Protein AF-A0A533UKE3-F1 (afdb_monomer_lite)

Sequence (111 aa):
NKQTNTIQQHIDYKVSVMQDGNQVFGIPSSHTGDGAVS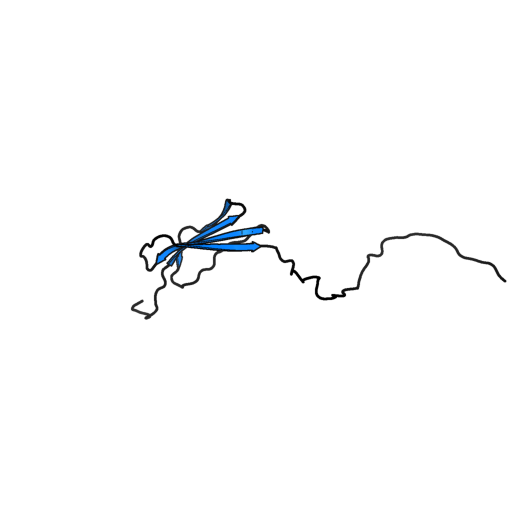IPIQFQNNGTYQVAVEVDGILFQPIPPEKASFTVNVGTGIPEFPLSAGIVLVVALITIITISARSRLKLPPNS

pLDDT: mean 74.42, std 22.56, range [32.81, 97.56]

Structure (mmCIF, N/CA/C/O backbone):
data_AF-A0A533UKE3-F1
#
_entry.id   AF-A0A533UKE3-F1
#
loop_
_atom_site.group_PDB
_atom_site.id
_atom_site.type_symbol
_atom_site.label_atom_id
_atom_site.label_alt_id
_atom_site.label_comp_id
_atom_site.label_asym_id
_atom_site.label_entity_id
_atom_site.label_seq_id
_atom_site.pdbx_PDB_ins_code
_atom_site.Cartn_x
_atom_site.Cartn_y
_atom_site.Cartn_z
_atom_site.occupancy
_atom_site.B_iso_or_equiv
_atom_site.auth_seq_id
_atom_site.auth_comp_id
_atom_site.auth_asym_id
_atom_site.auth_atom_id
_atom_site.pdbx_PDB_model_num
ATOM 1 N N . ASN A 1 1 ? 20.589 -12.936 -15.014 1.00 50.59 1 ASN A N 1
ATOM 2 C CA . ASN A 1 1 ? 21.735 -13.517 -14.282 1.00 50.59 1 ASN A CA 1
ATOM 3 C C . ASN A 1 1 ? 22.489 -14.443 -15.241 1.00 50.59 1 ASN A C 1
ATOM 5 O O . ASN A 1 1 ? 21.894 -15.413 -15.687 1.00 50.59 1 ASN A O 1
ATOM 9 N N . LYS A 1 2 ? 23.745 -14.140 -15.623 1.00 48.50 2 LYS A N 1
ATOM 10 C CA . LYS A 1 2 ? 24.512 -14.979 -16.579 1.00 48.50 2 LYS A CA 1
ATOM 11 C C . LYS A 1 2 ? 24.870 -16.367 -16.023 1.00 48.50 2 LYS A C 1
ATOM 13 O O . LYS A 1 2 ? 25.248 -17.239 -16.792 1.00 48.50 2 LYS A O 1
ATOM 18 N N . GLN A 1 3 ? 24.741 -16.563 -14.711 1.00 63.12 3 GLN A N 1
ATOM 19 C CA . GLN A 1 3 ? 25.096 -17.794 -14.011 1.00 63.12 3 GLN A CA 1
ATOM 20 C C . GLN A 1 3 ? 23.890 -18.724 -13.793 1.00 63.12 3 GLN A C 1
ATOM 22 O O . GLN A 1 3 ? 24.070 -19.933 -13.714 1.00 63.12 3 GLN A O 1
ATOM 27 N N . THR A 1 4 ? 22.664 -18.186 -13.733 1.00 67.75 4 THR A N 1
ATOM 28 C CA . THR A 1 4 ? 21.435 -18.981 -13.508 1.00 67.75 4 THR A CA 1
ATOM 29 C C . THR A 1 4 ? 20.431 -18.922 -14.661 1.00 67.75 4 THR A C 1
ATOM 31 O O . THR A 1 4 ? 19.391 -19.569 -14.598 1.00 67.75 4 THR A O 1
ATOM 34 N N . ASN A 1 5 ? 20.702 -18.119 -15.698 1.00 61.81 5 ASN A N 1
ATOM 35 C CA . ASN A 1 5 ? 19.784 -17.820 -16.805 1.00 61.81 5 ASN A CA 1
ATOM 36 C C . ASN A 1 5 ? 18.392 -17.306 -16.368 1.00 61.81 5 ASN A C 1
ATOM 38 O O . ASN A 1 5 ? 17.458 -17.261 -17.162 1.00 61.81 5 ASN A O 1
ATOM 42 N N . THR A 1 6 ? 18.254 -16.886 -15.107 1.00 64.50 6 THR A N 1
ATOM 43 C CA . THR A 1 6 ? 17.021 -16.322 -14.551 1.00 64.50 6 THR A CA 1
ATOM 44 C C . THR A 1 6 ? 16.960 -14.826 -14.855 1.00 64.50 6 THR A C 1
ATOM 46 O O . THR A 1 6 ? 17.972 -14.111 -14.734 1.00 64.50 6 THR A O 1
ATOM 49 N N . ILE A 1 7 ? 15.778 -14.349 -15.250 1.00 69.31 7 ILE A N 1
ATOM 50 C CA . ILE A 1 7 ? 15.469 -12.918 -15.329 1.00 69.31 7 ILE A CA 1
ATOM 51 C C . ILE A 1 7 ? 15.573 -12.373 -13.902 1.00 69.31 7 ILE A C 1
ATOM 53 O O . ILE A 1 7 ? 14.909 -12.882 -13.006 1.00 69.31 7 ILE A O 1
ATOM 57 N N . GLN A 1 8 ? 16.447 -11.391 -13.673 1.00 65.62 8 GLN A N 1
ATOM 58 C CA . GLN A 1 8 ? 16.477 -10.706 -12.380 1.00 65.62 8 GLN A CA 1
ATOM 59 C C . GLN A 1 8 ? 15.376 -9.659 -12.401 1.00 65.62 8 GLN A C 1
ATOM 61 O O . GLN A 1 8 ? 15.382 -8.822 -13.293 1.00 65.62 8 GLN A O 1
ATOM 66 N N . GLN A 1 9 ? 14.442 -9.712 -11.462 1.00 75.69 9 GLN A N 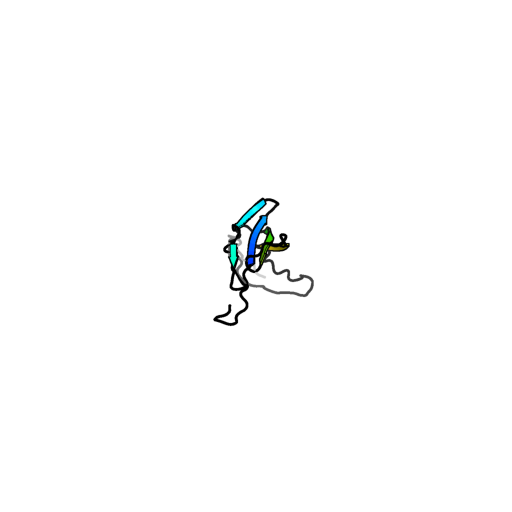1
ATOM 67 C CA . GLN A 1 9 ? 13.353 -8.745 -11.369 1.00 75.69 9 GLN A CA 1
ATOM 68 C C . GLN A 1 9 ? 13.702 -7.779 -10.241 1.00 75.69 9 GLN A C 1
ATOM 70 O O . GLN A 1 9 ? 13.205 -7.941 -9.137 1.00 75.69 9 GLN A O 1
ATOM 75 N N . HIS A 1 10 ? 14.624 -6.842 -10.487 1.00 88.44 10 HIS A N 1
ATOM 76 C CA . HIS A 1 10 ? 14.930 -5.806 -9.499 1.00 88.44 10 HIS A CA 1
ATOM 77 C C . HIS A 1 10 ? 13.923 -4.672 -9.628 1.00 88.44 10 HIS A C 1
ATOM 79 O O . HIS A 1 10 ? 13.914 -4.000 -10.659 1.00 88.44 10 HIS A O 1
ATOM 85 N N . ILE A 1 11 ? 13.110 -4.467 -8.601 1.00 92.00 11 ILE A N 1
ATOM 86 C CA . ILE A 1 11 ? 12.105 -3.406 -8.552 1.00 92.00 11 ILE A CA 1
ATOM 87 C C . ILE A 1 11 ? 12.352 -2.566 -7.308 1.00 92.00 11 ILE A C 1
ATOM 89 O O . ILE A 1 11 ? 12.402 -3.125 -6.213 1.00 92.00 11 ILE A O 1
ATOM 93 N N . ASP A 1 12 ? 12.470 -1.253 -7.487 1.00 93.56 12 ASP A N 1
ATOM 94 C CA . ASP A 1 12 ? 12.500 -0.263 -6.413 1.00 93.56 12 ASP A CA 1
ATOM 95 C C . ASP A 1 12 ? 11.077 0.252 -6.172 1.00 93.56 12 ASP A C 1
ATOM 97 O O . ASP A 1 12 ? 10.379 0.648 -7.111 1.00 93.56 12 ASP A O 1
ATOM 101 N N . TYR A 1 13 ? 10.611 0.174 -4.925 1.00 94.50 13 TYR A N 1
ATOM 102 C CA . TYR A 1 13 ? 9.221 0.448 -4.578 1.00 94.50 13 TYR A CA 1
ATOM 103 C C . TYR A 1 13 ? 9.047 1.087 -3.197 1.00 94.50 13 TYR A C 1
ATOM 105 O O . TYR A 1 13 ? 9.886 0.974 -2.298 1.00 94.50 13 TYR A O 1
ATOM 113 N N . LYS A 1 14 ? 7.890 1.725 -3.016 1.00 95.12 14 LYS A N 1
ATOM 114 C CA . LYS A 1 14 ? 7.379 2.240 -1.741 1.00 95.12 14 LYS A CA 1
ATOM 115 C C . LYS A 1 14 ? 5.948 1.772 -1.542 1.00 95.12 14 LYS A C 1
ATOM 117 O O . LYS A 1 14 ? 5.189 1.624 -2.499 1.00 95.12 14 LYS A O 1
ATOM 122 N N . VAL A 1 15 ? 5.562 1.601 -0.283 1.00 96.06 15 VAL A N 1
ATOM 123 C CA . VAL A 1 15 ? 4.174 1.339 0.106 1.00 96.06 15 VAL A CA 1
ATOM 124 C C . VAL A 1 15 ? 3.766 2.343 1.169 1.00 96.06 15 VAL A C 1
ATOM 126 O O . VAL A 1 15 ? 4.500 2.557 2.135 1.00 96.06 15 VAL A O 1
ATOM 129 N N . SER A 1 16 ? 2.588 2.934 1.009 1.00 96.56 16 SER A N 1
ATOM 130 C CA . SER A 1 16 ? 1.949 3.769 2.023 1.00 96.56 16 SER A CA 1
ATOM 131 C C . SER A 1 16 ? 0.505 3.343 2.233 1.00 96.56 16 SER A C 1
ATOM 133 O O . SER A 1 16 ? -0.157 2.837 1.329 1.00 96.56 16 SER A O 1
ATOM 135 N N . VAL A 1 17 ? 0.017 3.520 3.456 1.00 96.88 17 VAL A N 1
ATOM 136 C CA . VAL A 1 17 ? -1.371 3.246 3.817 1.00 96.88 17 VAL A CA 1
ATOM 137 C C . VAL A 1 17 ? -1.944 4.475 4.487 1.00 96.88 17 VAL A C 1
ATOM 139 O O . VAL A 1 17 ? -1.375 4.999 5.446 1.00 96.88 17 VAL A O 1
ATOM 142 N N . MET A 1 18 ? -3.077 4.922 3.964 1.00 96.50 18 MET A N 1
ATOM 143 C CA . MET A 1 18 ? -3.807 6.089 4.425 1.00 96.50 18 MET A CA 1
ATOM 144 C C . MET A 1 18 ? -5.136 5.662 5.047 1.00 96.50 18 MET A C 1
ATOM 146 O O . MET A 1 18 ? -5.805 4.768 4.527 1.00 96.50 18 MET A O 1
ATOM 150 N N . GLN A 1 19 ? -5.546 6.350 6.105 1.00 95.50 19 GLN A N 1
ATOM 151 C CA . GLN A 1 19 ? -6.887 6.289 6.680 1.00 95.50 19 GLN A CA 1
ATOM 152 C C . GLN A 1 19 ? -7.355 7.720 6.946 1.00 95.50 19 GLN A C 1
ATOM 154 O O . GLN A 1 19 ? -6.607 8.507 7.525 1.00 95.50 19 GLN A O 1
ATOM 159 N N . ASP A 1 20 ? -8.554 8.077 6.484 1.00 92.94 20 ASP A N 1
ATOM 160 C CA . ASP A 1 20 ? -9.148 9.410 6.685 1.00 92.94 20 ASP A CA 1
ATOM 161 C C . ASP A 1 20 ? -8.212 10.574 6.299 1.00 92.94 20 ASP A C 1
ATOM 163 O O . ASP A 1 20 ? -8.130 11.599 6.971 1.00 92.94 20 ASP A O 1
ATOM 167 N N . GLY A 1 21 ? -7.450 10.389 5.215 1.00 93.19 21 GLY A N 1
ATOM 168 C CA . GLY A 1 21 ? -6.494 11.381 4.713 1.00 93.19 21 GLY A CA 1
ATOM 169 C C . GLY A 1 21 ? -5.155 11.441 5.457 1.00 93.19 21 GLY A C 1
ATOM 170 O O . GLY A 1 21 ? -4.281 12.195 5.038 1.00 93.19 21 GLY A O 1
ATOM 171 N N . ASN A 1 22 ? -4.944 10.619 6.488 1.00 95.06 22 ASN A N 1
ATOM 172 C CA . ASN A 1 22 ? -3.694 10.547 7.246 1.00 95.06 22 ASN A CA 1
ATOM 173 C C . ASN A 1 22 ? -2.907 9.279 6.914 1.00 95.06 22 ASN A C 1
ATOM 175 O O . ASN A 1 22 ? -3.484 8.196 6.821 1.00 95.06 22 ASN A O 1
ATOM 179 N N . GLN A 1 23 ? -1.584 9.391 6.785 1.00 95.31 23 GLN A N 1
ATOM 180 C CA . GLN A 1 23 ? -0.724 8.220 6.618 1.00 95.31 23 GLN A CA 1
ATOM 181 C C . GLN A 1 23 ? -0.606 7.472 7.950 1.00 95.31 23 GLN A C 1
ATOM 183 O O . GLN A 1 23 ? -0.033 7.983 8.908 1.00 95.31 23 GLN A O 1
ATOM 188 N N . VAL A 1 24 ? -1.137 6.251 7.996 1.00 95.50 24 VAL A N 1
ATOM 189 C CA . VAL A 1 24 ? -1.117 5.379 9.183 1.00 95.50 24 VAL A CA 1
ATOM 190 C C . VAL A 1 24 ? 0.006 4.346 9.136 1.00 95.50 24 VAL A C 1
ATOM 192 O O . VAL A 1 24 ? 0.388 3.801 10.167 1.00 95.50 24 VAL A O 1
ATOM 195 N N . PHE A 1 25 ? 0.551 4.076 7.948 1.00 95.56 25 PHE A N 1
ATOM 196 C CA . PHE A 1 25 ? 1.700 3.197 7.759 1.00 95.56 25 PHE A CA 1
ATOM 197 C C . PHE A 1 25 ? 2.466 3.576 6.489 1.00 95.56 25 PHE A C 1
ATOM 199 O O . PHE A 1 25 ? 1.899 4.090 5.523 1.00 95.56 25 PHE A O 1
ATOM 206 N N . GLY A 1 26 ? 3.763 3.295 6.470 1.00 94.31 26 GLY A N 1
ATOM 207 C CA . GLY A 1 26 ? 4.560 3.304 5.255 1.00 94.31 26 GLY A CA 1
ATOM 208 C C . GLY A 1 26 ? 5.891 2.605 5.466 1.00 94.31 26 GLY A C 1
ATOM 209 O O . GLY A 1 26 ? 6.373 2.503 6.595 1.00 94.31 26 GLY A O 1
ATOM 210 N N . ILE A 1 27 ? 6.475 2.134 4.373 1.00 91.69 27 ILE A N 1
ATOM 211 C CA . ILE A 1 27 ? 7.8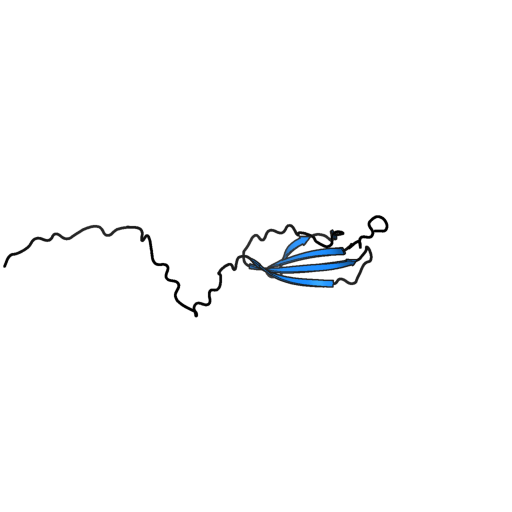46 1.622 4.358 1.00 91.69 27 ILE A CA 1
ATOM 212 C C . ILE A 1 27 ? 8.774 2.650 3.701 1.00 91.69 27 ILE A C 1
ATOM 214 O O . ILE A 1 27 ? 8.324 3.409 2.835 1.00 91.69 27 ILE A O 1
ATOM 218 N N . PRO A 1 28 ? 10.064 2.691 4.077 1.00 88.88 28 PRO A N 1
ATOM 219 C CA . PRO A 1 28 ? 11.059 3.406 3.282 1.00 88.88 28 PRO A CA 1
ATOM 220 C C . PRO A 1 28 ? 11.153 2.803 1.872 1.00 88.88 28 PRO A C 1
ATOM 222 O O . PRO A 1 28 ? 10.707 1.675 1.648 1.00 88.88 28 PRO A O 1
ATOM 225 N N . SER A 1 29 ? 11.778 3.529 0.937 1.00 88.00 29 SER A N 1
ATOM 226 C CA . SER A 1 29 ? 12.160 2.962 -0.363 1.00 88.00 29 SER A CA 1
ATOM 227 C C . SER A 1 29 ? 12.892 1.641 -0.166 1.00 88.00 29 SER A C 1
ATOM 229 O O . SER A 1 29 ? 13.883 1.572 0.565 1.00 88.00 29 SER A O 1
ATOM 231 N N . SER A 1 30 ? 12.385 0.597 -0.806 1.00 91.19 30 SER A N 1
ATOM 232 C CA . SER A 1 30 ? 12.893 -0.763 -0.694 1.00 91.19 30 SER A CA 1
ATOM 233 C C . SER A 1 30 ? 13.030 -1.386 -2.075 1.00 91.19 30 SER A C 1
ATOM 235 O O . SER A 1 30 ? 12.487 -0.866 -3.047 1.00 91.19 30 SER A O 1
ATOM 237 N N . HIS A 1 31 ? 13.749 -2.502 -2.159 1.00 91.00 31 HIS A N 1
ATOM 238 C CA . HIS A 1 31 ? 13.915 -3.240 -3.402 1.00 91.00 31 HIS A CA 1
ATOM 239 C C . HIS A 1 31 ? 13.605 -4.724 -3.217 1.00 91.00 31 HIS A C 1
ATOM 241 O O . HIS A 1 31 ? 13.801 -5.292 -2.143 1.00 91.00 31 HIS A O 1
ATOM 247 N N . THR A 1 32 ? 13.104 -5.358 -4.273 1.00 88.75 32 THR A N 1
ATOM 248 C CA . THR A 1 32 ? 12.935 -6.816 -4.349 1.00 88.75 32 THR A CA 1
ATOM 249 C C . THR A 1 32 ? 13.603 -7.347 -5.607 1.00 88.75 32 THR A C 1
ATOM 251 O O . THR A 1 32 ? 13.600 -6.664 -6.627 1.00 88.75 32 THR A O 1
ATOM 254 N N . GLY A 1 33 ? 14.192 -8.542 -5.514 1.00 85.31 33 GLY A N 1
ATOM 255 C CA . GLY A 1 33 ? 14.737 -9.309 -6.641 1.00 85.31 33 GLY A CA 1
ATOM 256 C C . GLY A 1 33 ? 13.894 -10.535 -7.020 1.00 85.31 33 GLY A C 1
ATOM 257 O O . GLY A 1 33 ? 14.085 -11.099 -8.099 1.00 85.31 33 GLY A O 1
ATOM 258 N N . ASP A 1 34 ? 12.966 -10.927 -6.138 1.00 80.25 34 ASP A N 1
ATOM 259 C CA . ASP A 1 34 ? 12.226 -12.197 -6.191 1.00 80.25 34 ASP A CA 1
ATOM 260 C C . ASP A 1 34 ? 10.841 -12.053 -6.846 1.00 80.25 34 ASP A C 1
ATOM 262 O O . ASP A 1 34 ? 10.132 -13.036 -7.054 1.00 80.25 34 ASP A O 1
ATOM 266 N N . GLY A 1 35 ? 10.437 -10.822 -7.184 1.00 77.25 35 GLY A N 1
ATOM 267 C CA . GLY A 1 35 ? 9.165 -10.515 -7.850 1.00 77.25 35 GLY A CA 1
ATOM 268 C C . GLY A 1 35 ? 7.927 -10.528 -6.942 1.00 77.25 35 GLY A C 1
ATOM 269 O O . GLY A 1 35 ? 6.842 -10.185 -7.406 1.00 77.25 35 GLY A O 1
ATOM 270 N N . ALA A 1 36 ? 8.069 -10.877 -5.660 1.00 84.56 36 ALA A N 1
ATOM 271 C CA . ALA A 1 36 ? 7.012 -10.801 -4.652 1.00 84.56 36 ALA A CA 1
ATOM 272 C C . ALA A 1 36 ? 7.573 -10.330 -3.301 1.00 84.56 36 ALA A C 1
ATOM 274 O O . ALA A 1 36 ? 8.738 -10.564 -2.983 1.00 84.56 36 ALA A O 1
ATOM 275 N N . VAL A 1 37 ? 6.744 -9.645 -2.510 1.00 89.19 37 VAL A N 1
ATOM 276 C CA . VAL A 1 37 ? 7.101 -9.123 -1.180 1.00 89.19 37 VAL A CA 1
ATOM 277 C C . VAL A 1 37 ? 5.872 -9.192 -0.273 1.00 89.19 37 VAL A C 1
ATOM 279 O O . VAL A 1 37 ? 4.751 -8.957 -0.726 1.00 89.19 37 VAL A O 1
ATOM 282 N N . SER A 1 38 ? 6.086 -9.455 1.016 1.00 91.25 38 SER A N 1
ATOM 283 C CA . SER A 1 38 ? 5.052 -9.334 2.050 1.00 91.25 38 SER A CA 1
ATOM 284 C C . SER A 1 38 ? 5.278 -8.070 2.873 1.00 91.25 38 SER A C 1
ATOM 286 O O . SER A 1 38 ? 6.363 -7.869 3.416 1.00 91.25 38 SER A O 1
ATOM 288 N N . ILE A 1 39 ? 4.251 -7.228 2.992 1.00 91.38 39 ILE A N 1
ATOM 289 C CA . ILE A 1 39 ? 4.310 -5.977 3.758 1.00 91.38 39 ILE A CA 1
ATOM 290 C C . ILE A 1 39 ? 3.811 -6.232 5.190 1.00 91.38 39 ILE A C 1
ATOM 292 O O . ILE A 1 39 ? 2.662 -6.649 5.353 1.00 91.38 39 ILE A O 1
ATOM 296 N N . PRO A 1 40 ? 4.621 -5.983 6.238 1.00 88.69 40 PRO A N 1
ATOM 297 C CA . PRO A 1 40 ? 4.279 -6.332 7.616 1.00 88.69 40 PRO A CA 1
ATOM 298 C C . PRO A 1 40 ? 3.393 -5.263 8.277 1.00 88.69 40 PRO A C 1
ATOM 300 O O . PRO A 1 40 ? 3.799 -4.605 9.233 1.00 88.69 40 PRO A O 1
ATOM 303 N N . ILE A 1 41 ? 2.180 -5.065 7.760 1.00 87.44 41 ILE A N 1
ATOM 304 C CA . ILE A 1 41 ? 1.192 -4.154 8.348 1.00 87.44 41 ILE A CA 1
ATOM 305 C C . ILE A 1 41 ? 0.161 -4.915 9.187 1.00 87.44 41 ILE A C 1
ATOM 307 O O . ILE A 1 41 ? -0.358 -5.951 8.774 1.00 87.44 41 ILE A O 1
ATOM 311 N N . GLN A 1 42 ? -0.181 -4.358 10.350 1.00 89.69 42 GLN A N 1
ATOM 312 C CA . GLN A 1 42 ? -1.303 -4.805 11.171 1.00 89.69 42 GLN A CA 1
ATOM 313 C C . GLN A 1 42 ? -2.295 -3.655 11.367 1.00 89.69 42 GLN A C 1
ATOM 315 O O . GLN A 1 42 ? -1.989 -2.664 12.035 1.00 89.69 42 GLN A O 1
ATOM 320 N N . PHE A 1 43 ? -3.494 -3.801 10.805 1.00 89.00 43 PHE A N 1
ATOM 321 C CA . PHE A 1 43 ? -4.577 -2.833 10.973 1.00 89.00 43 PHE A CA 1
ATOM 322 C C . PHE A 1 43 ? -5.099 -2.868 12.413 1.00 89.00 43 PHE A C 1
ATOM 324 O O . PHE A 1 43 ? -5.508 -3.918 12.903 1.00 89.00 43 PHE A O 1
ATOM 331 N N . GLN A 1 44 ? -5.056 -1.721 13.093 1.00 85.06 44 GLN A N 1
ATOM 332 C CA . GLN A 1 44 ? -5.454 -1.610 14.503 1.00 85.06 44 GLN A CA 1
ATOM 333 C C . GLN A 1 44 ? -6.962 -1.402 14.678 1.00 85.06 44 GLN A C 1
ATOM 335 O O . GLN A 1 44 ? -7.510 -1.753 15.718 1.00 85.06 44 GLN A O 1
ATOM 340 N N . ASN A 1 45 ? -7.628 -0.833 13.670 1.00 88.69 45 ASN A N 1
ATOM 341 C CA . ASN A 1 45 ? -9.034 -0.454 13.732 1.00 88.69 45 ASN A CA 1
ATOM 342 C C . ASN A 1 45 ? -9.790 -0.977 12.508 1.00 88.69 45 ASN A C 1
ATOM 344 O O . ASN A 1 45 ? -9.212 -1.206 11.445 1.00 88.69 45 ASN A O 1
ATOM 348 N N . ASN A 1 46 ? -11.105 -1.120 12.658 1.00 91.06 46 ASN A N 1
ATOM 349 C CA . ASN A 1 46 ? -11.991 -1.330 11.521 1.00 91.06 46 ASN A CA 1
ATOM 350 C C . ASN A 1 46 ? -12.099 -0.035 10.709 1.00 91.06 46 ASN A C 1
ATOM 352 O O . ASN A 1 46 ? -12.043 1.062 11.268 1.00 91.06 46 ASN A O 1
ATOM 356 N N . GLY A 1 47 ? -12.301 -0.163 9.402 1.00 91.19 47 GLY A N 1
ATOM 357 C CA . GLY A 1 47 ? -12.471 0.982 8.519 1.00 91.19 47 GLY A CA 1
ATOM 358 C C . GLY A 1 47 ? -11.974 0.737 7.104 1.00 91.19 47 GLY A C 1
ATOM 359 O O . GLY A 1 47 ? -11.562 -0.368 6.743 1.00 91.19 47 GLY A O 1
ATOM 360 N N . THR A 1 48 ? -12.030 1.797 6.307 1.00 94.88 48 THR A N 1
ATOM 361 C CA . THR A 1 48 ? -11.558 1.812 4.924 1.00 94.88 48 THR A CA 1
ATOM 362 C C . THR A 1 48 ? -10.181 2.457 4.860 1.00 94.88 48 THR A C 1
ATOM 364 O O . THR A 1 48 ? -9.971 3.569 5.340 1.00 94.88 48 THR A O 1
ATOM 367 N N . TYR A 1 49 ? -9.249 1.755 4.231 1.00 96.06 49 TYR A N 1
ATOM 368 C CA . TYR A 1 49 ? -7.864 2.160 4.061 1.00 96.06 49 TYR A CA 1
ATOM 369 C C . TYR A 1 49 ? -7.539 2.300 2.578 1.00 96.06 49 TYR A C 1
ATOM 371 O O . TYR A 1 49 ? -7.944 1.466 1.769 1.00 96.06 49 TYR A O 1
ATOM 379 N N . GLN A 1 50 ? -6.752 3.314 2.228 1.00 97.56 50 GLN A N 1
ATOM 380 C CA . GLN A 1 50 ? -6.167 3.444 0.897 1.00 97.56 50 GLN A CA 1
ATOM 381 C C . GLN A 1 50 ? -4.711 2.993 0.954 1.00 97.56 50 GLN A C 1
ATOM 383 O O . GLN A 1 50 ? -3.877 3.658 1.565 1.00 97.56 50 GLN A O 1
ATOM 388 N N . VAL A 1 51 ? -4.406 1.869 0.315 1.00 96.75 51 VAL A N 1
ATOM 389 C CA . VAL A 1 51 ? -3.043 1.357 0.158 1.00 96.75 51 VAL A CA 1
ATOM 390 C C . VAL A 1 51 ? -2.508 1.845 -1.178 1.00 96.75 51 VAL A C 1
ATOM 392 O O . VAL A 1 51 ? -3.126 1.598 -2.208 1.00 96.75 51 VAL A O 1
ATOM 395 N N . ALA A 1 52 ? -1.364 2.516 -1.187 1.00 96.81 52 ALA A N 1
ATOM 396 C CA . ALA A 1 52 ? -0.678 2.910 -2.405 1.00 96.81 52 ALA A CA 1
ATOM 397 C C . ALA A 1 52 ? 0.663 2.191 -2.532 1.00 96.81 52 ALA A C 1
ATOM 399 O O . ALA A 1 52 ? 1.427 2.120 -1.571 1.00 96.81 52 ALA A O 1
ATOM 400 N N . VAL A 1 53 ? 0.941 1.701 -3.736 1.00 95.88 53 VAL A N 1
ATOM 401 C CA . VAL A 1 53 ? 2.235 1.146 -4.135 1.00 95.88 53 VAL A CA 1
ATOM 402 C C . VAL A 1 53 ? 2.799 2.051 -5.220 1.00 95.88 53 VAL A C 1
ATOM 404 O O . VAL A 1 53 ? 2.113 2.336 -6.201 1.00 95.88 53 VAL A O 1
ATOM 407 N N . GLU A 1 54 ? 4.021 2.523 -5.022 1.00 96.25 54 GLU A N 1
ATOM 408 C CA . GLU A 1 54 ? 4.759 3.350 -5.976 1.00 96.25 54 GLU A CA 1
ATOM 409 C C . GLU A 1 54 ? 6.010 2.596 -6.419 1.00 96.25 54 GLU A C 1
ATOM 411 O O . GLU A 1 54 ? 6.699 2.029 -5.574 1.00 96.25 54 GLU A O 1
ATOM 416 N N . VAL A 1 55 ? 6.288 2.588 -7.721 1.00 94.56 55 VAL A N 1
ATOM 417 C CA . VAL A 1 55 ? 7.501 2.019 -8.319 1.00 94.56 55 VAL A CA 1
ATOM 418 C C . VAL A 1 55 ? 8.295 3.148 -8.963 1.00 94.56 55 VAL A C 1
ATOM 420 O O . VAL A 1 55 ? 7.746 3.900 -9.766 1.00 94.56 55 VAL A O 1
ATOM 423 N N . ASP A 1 56 ? 9.574 3.271 -8.608 1.00 94.56 56 ASP A N 1
ATOM 424 C CA . ASP A 1 56 ? 10.470 4.333 -9.092 1.00 94.56 56 ASP A CA 1
ATOM 425 C C . ASP A 1 56 ? 11.789 3.813 -9.693 1.00 94.56 56 ASP A C 1
ATOM 427 O O . ASP A 1 56 ? 12.607 4.599 -10.179 1.00 94.56 56 ASP A O 1
ATOM 431 N N . GLY A 1 57 ? 11.969 2.491 -9.770 1.00 92.00 57 GLY A N 1
ATOM 432 C CA . GLY A 1 57 ? 13.120 1.879 -10.428 1.00 92.00 57 GLY A CA 1
ATOM 433 C C . GLY A 1 57 ? 12.878 0.444 -10.888 1.00 92.00 57 GLY A C 1
ATOM 434 O O . GLY A 1 57 ? 12.173 -0.337 -10.248 1.00 92.00 57 GLY A O 1
ATOM 435 N N . ILE A 1 58 ? 13.482 0.092 -12.025 1.00 90.56 58 ILE A N 1
ATOM 436 C CA . ILE A 1 58 ? 13.480 -1.258 -12.601 1.00 90.56 58 ILE A CA 1
ATOM 437 C C . ILE A 1 58 ? 14.910 -1.582 -13.036 1.00 90.56 58 ILE A C 1
ATOM 439 O O . ILE A 1 58 ? 15.548 -0.787 -13.719 1.00 90.56 58 ILE A O 1
ATOM 443 N N . LEU A 1 59 ? 15.434 -2.756 -12.670 1.00 89.56 59 LEU A N 1
ATOM 444 C CA . LEU A 1 59 ? 16.789 -3.197 -13.039 1.00 89.56 59 LEU A CA 1
ATOM 445 C C . LEU A 1 59 ? 17.890 -2.180 -12.681 1.00 89.56 59 LEU A C 1
ATOM 447 O O . LEU A 1 59 ? 18.832 -1.990 -13.451 1.00 89.56 59 LEU A O 1
ATOM 451 N N . PHE A 1 60 ? 17.786 -1.545 -11.509 1.00 87.25 60 PHE A N 1
ATOM 452 C CA . PHE A 1 60 ? 18.709 -0.501 -11.035 1.00 87.25 60 PHE A CA 1
ATOM 453 C C . PHE A 1 60 ? 18.742 0.756 -11.923 1.00 87.25 60 PHE A C 1
ATOM 455 O O . PHE A 1 60 ? 19.702 1.529 -11.882 1.00 87.25 60 PHE A O 1
ATOM 462 N N . GLN A 1 61 ? 17.729 0.947 -12.768 1.00 91.00 61 GLN A N 1
ATOM 463 C CA . GLN A 1 61 ? 17.537 2.147 -13.569 1.00 91.00 61 GLN A CA 1
ATOM 464 C C . GLN A 1 61 ? 16.315 2.903 -13.033 1.00 91.00 61 GLN A C 1
ATOM 466 O O . GLN A 1 61 ? 15.234 2.312 -12.961 1.00 91.00 61 GLN A O 1
ATOM 471 N N . PRO A 1 62 ? 16.460 4.189 -12.666 1.00 93.75 62 PRO A N 1
ATOM 472 C CA . PRO A 1 62 ? 15.325 5.013 -12.276 1.00 93.75 62 PRO A CA 1
ATOM 473 C C . PRO A 1 62 ? 14.299 5.131 -13.402 1.00 93.75 62 PRO A C 1
ATOM 475 O O . PRO A 1 62 ? 14.663 5.260 -14.575 1.00 93.75 62 PRO A O 1
ATOM 478 N N . ILE A 1 63 ? 13.023 5.157 -13.033 1.00 95.31 63 ILE A N 1
ATOM 479 C CA . ILE A 1 63 ? 11.904 5.442 -13.934 1.00 95.31 63 ILE A CA 1
ATOM 480 C C . ILE A 1 63 ? 11.073 6.610 -13.380 1.00 95.31 63 ILE A C 1
ATOM 482 O O . ILE A 1 63 ? 11.168 6.924 -12.190 1.00 95.31 63 ILE A O 1
ATOM 486 N N . PRO A 1 64 ? 10.250 7.284 -14.205 1.00 96.38 64 PRO A N 1
ATOM 487 C CA . PRO A 1 64 ? 9.203 8.151 -13.677 1.00 96.38 64 PRO A CA 1
ATOM 488 C C . PRO A 1 64 ? 8.320 7.365 -12.692 1.00 96.38 64 PRO A C 1
ATOM 490 O O . PRO A 1 64 ? 7.930 6.249 -13.031 1.00 96.38 64 PRO A O 1
ATOM 493 N N . PRO A 1 65 ? 7.995 7.910 -11.504 1.00 95.38 65 PRO A N 1
ATOM 494 C CA . PRO A 1 65 ? 7.215 7.175 -10.517 1.00 95.38 65 PRO A CA 1
ATOM 495 C C . PRO A 1 65 ? 5.847 6.750 -11.054 1.00 95.38 65 PRO A C 1
ATOM 497 O O . PRO A 1 65 ? 5.050 7.586 -11.490 1.00 95.38 65 PRO A O 1
ATOM 500 N N . GLU A 1 66 ? 5.557 5.456 -10.965 1.00 96.38 66 GLU A N 1
ATOM 501 C CA . GLU A 1 66 ? 4.253 4.885 -11.287 1.00 96.38 66 GLU A CA 1
ATOM 502 C C . GLU A 1 66 ? 3.545 4.456 -10.006 1.00 96.38 66 GLU A C 1
ATOM 504 O O . GLU A 1 66 ? 4.123 3.770 -9.164 1.00 96.38 66 GLU A O 1
ATOM 509 N N . LYS A 1 67 ? 2.281 4.860 -9.842 1.00 95.62 67 LYS A N 1
ATOM 510 C CA . LYS A 1 67 ? 1.521 4.647 -8.606 1.00 95.62 67 LYS A CA 1
ATOM 511 C C . LYS A 1 67 ? 0.222 3.897 -8.866 1.00 95.62 67 LYS A C 1
ATOM 513 O O . LYS A 1 67 ? -0.630 4.364 -9.617 1.00 95.62 67 LYS A O 1
ATOM 518 N N . ALA A 1 68 ? 0.027 2.799 -8.144 1.00 95.88 68 ALA A N 1
ATOM 519 C CA . ALA A 1 68 ? -1.243 2.091 -8.039 1.00 95.88 68 ALA A CA 1
ATOM 520 C C . ALA A 1 68 ? -1.844 2.297 -6.644 1.00 95.88 68 ALA A C 1
ATOM 522 O O . ALA A 1 68 ? -1.122 2.373 -5.651 1.00 95.88 68 ALA A O 1
ATOM 523 N N . SER A 1 69 ? -3.169 2.424 -6.554 1.00 95.75 69 SER A N 1
ATOM 524 C CA . SER A 1 69 ? -3.880 2.591 -5.280 1.00 95.75 69 SER A CA 1
ATOM 525 C C . SER A 1 69 ? -5.024 1.592 -5.162 1.00 95.75 69 SER A C 1
ATOM 527 O O . SER A 1 69 ? -5.747 1.352 -6.125 1.00 95.75 69 SER A O 1
ATOM 529 N N . PHE A 1 70 ? -5.190 1.040 -3.967 1.00 95.12 70 PHE A N 1
ATOM 530 C CA . PHE A 1 70 ? -6.145 -0.007 -3.638 1.00 95.12 70 PHE A CA 1
ATOM 531 C C . PHE A 1 70 ? -6.951 0.402 -2.409 1.00 95.12 70 PHE A C 1
ATOM 533 O O . PHE A 1 70 ? -6.403 0.963 -1.460 1.00 95.12 70 PHE A O 1
ATOM 540 N N . THR A 1 71 ? -8.240 0.082 -2.411 1.00 95.25 71 THR A N 1
ATOM 541 C CA . THR A 1 71 ? -9.121 0.271 -1.255 1.00 95.25 71 THR A CA 1
ATOM 542 C C . THR A 1 71 ? -9.239 -1.039 -0.485 1.00 95.25 71 THR A C 1
ATOM 544 O O . THR A 1 71 ? -9.578 -2.069 -1.064 1.00 95.25 71 THR A O 1
ATOM 547 N N . VAL A 1 72 ? -8.976 -1.002 0.820 1.00 92.94 72 VAL A N 1
ATOM 548 C CA . VAL A 1 72 ? -9.044 -2.160 1.720 1.00 92.94 72 VAL A CA 1
ATOM 549 C C . VAL A 1 72 ? -10.033 -1.870 2.843 1.00 92.94 72 VAL A C 1
ATOM 551 O O . VAL A 1 72 ? -9.854 -0.916 3.594 1.00 92.94 72 VAL A O 1
ATOM 554 N N . ASN A 1 73 ? -11.062 -2.708 2.979 1.00 92.00 73 ASN A N 1
ATOM 555 C CA . ASN A 1 73 ? -12.038 -2.622 4.067 1.00 92.00 73 ASN A CA 1
ATOM 556 C C . ASN A 1 73 ? -11.702 -3.649 5.151 1.00 92.00 73 ASN A C 1
ATOM 558 O O . ASN A 1 73 ? -11.693 -4.853 4.898 1.00 92.00 73 ASN A O 1
ATOM 562 N N . VAL A 1 74 ? -11.429 -3.173 6.363 1.00 90.50 74 VAL A N 1
ATOM 563 C CA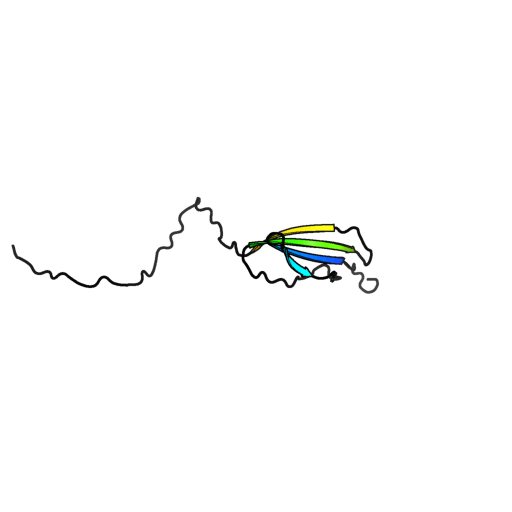 . VAL A 1 74 ? -11.084 -3.993 7.528 1.00 90.50 74 VAL A CA 1
ATOM 564 C C . VAL A 1 74 ? -12.275 -4.021 8.479 1.00 90.50 74 VAL A C 1
ATOM 566 O O . VAL A 1 74 ? -12.813 -2.978 8.846 1.00 90.50 74 VAL A O 1
ATOM 569 N N . GLY A 1 75 ? -12.698 -5.220 8.885 1.00 78.88 75 GLY A N 1
ATOM 570 C CA . GLY A 1 75 ? -13.754 -5.399 9.885 1.00 78.88 75 GLY A CA 1
ATOM 571 C C . GLY A 1 75 ? -15.199 -5.307 9.378 1.00 78.88 75 GLY A C 1
ATOM 572 O O . GLY A 1 75 ? -16.117 -5.436 10.181 1.00 78.88 75 GLY A O 1
ATOM 573 N N . THR A 1 76 ? -15.445 -5.168 8.070 1.00 59.91 76 THR A N 1
ATOM 574 C CA . THR A 1 76 ? -16.800 -5.215 7.473 1.00 59.91 76 THR A CA 1
ATOM 575 C C . THR A 1 76 ? -17.295 -6.649 7.245 1.00 59.91 76 THR A C 1
ATOM 577 O O . THR A 1 76 ? -17.921 -6.954 6.235 1.00 59.91 76 THR A O 1
ATOM 580 N N . GLY A 1 77 ? -17.000 -7.555 8.179 1.00 56.56 77 GLY A N 1
ATOM 581 C CA . GLY A 1 77 ? -17.394 -8.964 8.138 1.00 56.56 77 GLY A CA 1
ATOM 582 C C . GLY A 1 77 ? -18.844 -9.210 8.552 1.00 56.56 77 GLY A C 1
ATOM 583 O O . GLY A 1 77 ? -19.099 -10.143 9.307 1.00 56.56 77 GLY A O 1
ATOM 584 N N . ILE A 1 78 ? -19.793 -8.396 8.082 1.00 52.47 78 ILE A N 1
ATOM 585 C CA . ILE A 1 78 ? -21.167 -8.885 7.966 1.00 52.47 78 ILE A CA 1
ATOM 586 C C . ILE A 1 78 ? -21.212 -9.550 6.590 1.00 52.47 78 ILE A C 1
ATOM 588 O O . ILE A 1 78 ? -21.140 -8.826 5.598 1.00 52.47 78 ILE A O 1
ATOM 592 N N . PRO A 1 79 ? -21.279 -10.889 6.470 1.00 47.25 79 PRO A N 1
ATOM 593 C CA . PRO A 1 79 ? -21.740 -11.467 5.220 1.00 47.25 79 PRO A CA 1
ATOM 594 C C . PRO A 1 79 ? -23.126 -10.874 4.958 1.00 47.25 79 PRO A C 1
ATOM 596 O O . PRO A 1 79 ? -24.078 -11.161 5.685 1.00 47.25 79 PRO A O 1
ATOM 599 N N . GLU A 1 80 ? -23.223 -9.982 3.974 1.00 50.19 80 GLU A N 1
ATOM 600 C CA . GLU A 1 80 ? -24.497 -9.515 3.450 1.00 50.19 80 GLU A CA 1
ATOM 601 C C . GLU A 1 80 ? -25.183 -10.711 2.790 1.00 50.19 80 GLU A C 1
ATOM 603 O O . GLU A 1 80 ? -25.084 -10.962 1.596 1.00 50.19 80 GLU A O 1
ATOM 608 N N . PHE A 1 81 ? -25.870 -11.523 3.586 1.00 52.69 81 PHE A N 1
ATOM 609 C CA . PHE A 1 81 ? -26.920 -12.347 3.023 1.00 52.69 81 PHE A CA 1
ATOM 610 C C . PHE A 1 81 ? -27.989 -11.367 2.534 1.00 52.69 81 PHE A C 1
ATOM 612 O O . PHE A 1 81 ? -28.522 -10.616 3.360 1.00 52.69 81 PHE A O 1
ATOM 619 N N . PRO A 1 82 ? -28.313 -11.314 1.229 1.00 43.34 82 PRO A N 1
ATOM 620 C CA . PRO A 1 82 ? -29.461 -10.547 0.789 1.00 43.34 82 PRO A CA 1
ATOM 621 C C . PRO A 1 82 ? -30.684 -11.160 1.478 1.00 43.34 82 PRO A C 1
ATOM 623 O O . PRO A 1 82 ? -31.123 -12.258 1.142 1.00 43.34 82 PRO A O 1
ATOM 626 N N . LEU A 1 83 ? -31.234 -10.447 2.465 1.00 45.81 83 LEU A N 1
ATOM 627 C CA . LEU A 1 83 ? -32.426 -10.838 3.233 1.00 45.81 83 LEU A CA 1
ATOM 628 C C . LEU A 1 83 ? -33.683 -11.008 2.352 1.00 45.81 83 LEU A C 1
ATOM 630 O O . LEU A 1 83 ? -34.764 -11.302 2.853 1.00 45.81 83 LEU A O 1
ATOM 634 N N . SER A 1 84 ? -33.557 -10.835 1.037 1.00 45.75 84 SER A N 1
ATOM 635 C CA . SER A 1 84 ? -34.597 -11.024 0.033 1.00 45.75 84 SER A CA 1
ATOM 636 C C . SER A 1 84 ? -34.705 -12.453 -0.515 1.00 45.75 84 SER A C 1
ATOM 638 O O . SER A 1 84 ? -35.656 -12.727 -1.244 1.00 45.75 84 SER A O 1
ATOM 640 N N . ALA A 1 85 ? -33.820 -13.387 -0.150 1.00 45.69 85 ALA A N 1
ATOM 641 C CA . ALA A 1 85 ? -33.931 -14.786 -0.573 1.00 45.69 85 ALA A CA 1
ATOM 642 C C . ALA A 1 85 ? -33.961 -15.762 0.615 1.00 45.69 85 ALA A C 1
ATOM 644 O O . ALA A 1 85 ? -33.004 -16.479 0.871 1.00 45.69 85 ALA A O 1
ATOM 645 N N . GLY A 1 86 ? -35.111 -15.808 1.295 1.00 44.34 86 GLY A N 1
ATOM 646 C CA . GLY A 1 86 ? -35.600 -17.008 1.984 1.00 44.34 86 GLY A CA 1
ATOM 647 C C . GLY A 1 86 ? -34.977 -17.344 3.344 1.00 44.34 86 GLY A C 1
ATOM 648 O O . GLY A 1 86 ? -33.854 -17.812 3.431 1.00 44.34 86 GLY A O 1
ATOM 649 N N . ILE A 1 87 ? -35.780 -17.182 4.401 1.00 48.06 87 ILE A N 1
ATOM 650 C CA . ILE A 1 87 ? -35.882 -18.059 5.585 1.00 48.06 87 ILE A CA 1
ATOM 651 C C . ILE A 1 87 ? -34.596 -18.839 5.942 1.00 48.06 87 ILE A C 1
ATOM 653 O O . ILE A 1 87 ? -34.398 -19.958 5.473 1.00 48.06 87 ILE A O 1
ATOM 657 N N . VAL A 1 88 ? -33.801 -18.333 6.892 1.00 41.41 88 VAL A N 1
ATOM 658 C CA . VAL A 1 88 ? -32.984 -19.209 7.750 1.00 41.41 88 VAL A CA 1
ATOM 659 C C . VAL A 1 88 ? -33.559 -19.180 9.158 1.00 41.41 88 VAL A C 1
ATOM 661 O O . VAL A 1 88 ? -33.346 -18.274 9.959 1.00 41.41 88 VAL A O 1
ATOM 664 N N . LEU A 1 89 ? -34.345 -20.218 9.405 1.00 42.44 89 LEU A N 1
ATOM 665 C CA . LEU A 1 89 ? -34.786 -20.705 10.695 1.00 42.44 89 LEU A CA 1
ATOM 666 C C . LEU A 1 89 ? -33.554 -21.139 11.517 1.00 42.44 89 LEU A C 1
ATOM 668 O O . LEU A 1 89 ? -33.004 -22.206 11.265 1.00 42.44 89 LEU A O 1
ATOM 672 N N . VAL A 1 90 ? -33.153 -20.365 12.528 1.00 35.47 90 VAL A N 1
ATOM 673 C CA . VAL A 1 90 ? -32.471 -20.924 13.711 1.00 35.47 90 VAL A CA 1
ATOM 674 C C . VAL A 1 90 ? -33.260 -20.507 14.943 1.00 35.47 90 VAL A C 1
ATOM 676 O O . VAL A 1 90 ? -33.041 -19.472 15.566 1.00 35.47 90 VAL A O 1
ATOM 679 N N . VAL A 1 91 ? -34.253 -21.338 15.237 1.00 40.19 91 VAL A N 1
ATOM 680 C CA . VAL A 1 91 ? -34.844 -21.479 16.563 1.00 40.19 91 VAL A CA 1
ATOM 681 C C . VAL A 1 91 ? -33.888 -22.326 17.412 1.00 40.19 91 VAL A C 1
ATOM 683 O O . VAL A 1 91 ? -33.256 -23.230 16.869 1.00 40.19 91 VAL A O 1
ATOM 686 N N . ALA A 1 92 ? -33.907 -22.072 18.730 1.00 36.00 92 ALA A N 1
ATOM 687 C CA . ALA A 1 92 ? -33.448 -22.908 19.853 1.00 36.00 92 ALA A CA 1
ATOM 688 C C . ALA A 1 92 ? -31.968 -22.774 20.285 1.00 36.00 92 ALA A C 1
ATOM 690 O O . ALA A 1 92 ? -31.078 -22.866 19.457 1.00 36.00 92 ALA A O 1
ATOM 691 N N . LEU A 1 93 ? -31.570 -22.618 21.560 1.00 43.69 93 LEU A N 1
ATOM 692 C CA . LEU A 1 93 ? -32.156 -22.503 22.917 1.00 43.69 93 LEU A CA 1
ATOM 693 C C . LEU A 1 93 ? -31.027 -21.821 23.740 1.00 43.69 93 LEU A C 1
ATOM 695 O O . LEU A 1 93 ? -29.864 -22.140 23.527 1.00 43.69 93 LEU A O 1
ATOM 699 N N . ILE A 1 94 ? -31.210 -20.873 24.656 1.00 41.47 94 ILE A N 1
ATOM 700 C CA . ILE A 1 94 ? -31.807 -21.020 25.9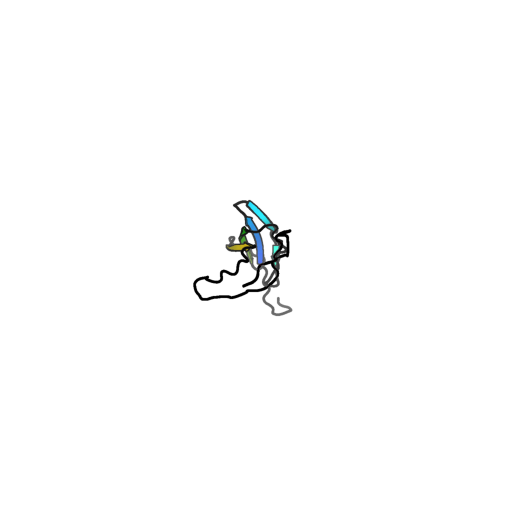84 1.00 41.47 94 ILE A CA 1
ATOM 701 C C . ILE A 1 94 ? -32.146 -19.597 26.448 1.00 41.47 94 ILE A C 1
ATOM 703 O O . ILE A 1 94 ? -31.268 -18.784 26.736 1.00 41.47 94 ILE A O 1
ATOM 707 N N . THR A 1 95 ? -33.436 -19.298 26.540 1.00 38.09 95 THR A N 1
ATOM 708 C CA . THR A 1 95 ? -33.952 -18.215 27.375 1.00 38.09 95 THR A CA 1
ATOM 709 C C . THR A 1 95 ? -33.577 -18.529 28.816 1.00 38.09 95 THR A C 1
ATOM 711 O O . THR A 1 95 ? -34.045 -19.507 29.399 1.00 38.09 95 THR A O 1
ATOM 714 N N . ILE A 1 96 ? -32.680 -17.715 29.359 1.00 41.31 96 ILE A N 1
ATOM 715 C CA . ILE A 1 96 ? -32.241 -17.752 30.748 1.00 41.31 96 ILE A CA 1
ATOM 716 C C . ILE A 1 96 ? -33.494 -17.685 31.632 1.00 41.31 96 ILE A C 1
ATOM 718 O O . ILE A 1 96 ? -34.285 -16.745 31.545 1.00 41.31 96 ILE A O 1
ATOM 722 N N . ILE A 1 97 ? -33.698 -18.722 32.445 1.00 48.00 97 ILE A N 1
ATOM 723 C CA . ILE A 1 97 ? -34.738 -18.764 33.470 1.00 48.00 97 ILE A CA 1
ATOM 724 C C . ILE A 1 97 ? -34.380 -17.699 34.504 1.00 48.00 97 ILE A C 1
ATOM 726 O O . ILE A 1 97 ? -33.589 -17.945 35.411 1.00 48.00 97 ILE A O 1
ATOM 730 N N . THR A 1 98 ? -34.981 -16.521 34.387 1.00 32.81 98 THR A N 1
ATOM 731 C CA . THR A 1 98 ? -34.931 -15.516 35.445 1.00 32.81 98 THR A CA 1
ATOM 732 C C . THR A 1 98 ? -36.338 -14.985 35.683 1.00 32.81 98 THR A C 1
ATOM 734 O O . THR A 1 98 ? -36.823 -14.103 34.989 1.00 32.81 98 THR A O 1
ATOM 737 N N . ILE A 1 99 ? -36.958 -15.547 36.723 1.00 39.97 99 ILE A N 1
ATOM 738 C CA . ILE A 1 99 ? -37.945 -14.903 37.595 1.00 39.97 99 ILE A CA 1
ATOM 739 C C . ILE A 1 99 ? -39.312 -14.591 36.959 1.00 39.97 99 ILE A C 1
ATOM 741 O O . ILE A 1 99 ? -39.542 -13.535 36.383 1.00 39.97 99 ILE A O 1
ATOM 745 N N . SER A 1 100 ? -40.311 -15.391 37.329 1.00 34.47 100 SER A N 1
ATOM 746 C CA . SER A 1 100 ? -41.442 -14.787 38.038 1.00 34.47 100 SER A CA 1
ATOM 747 C C . SER A 1 100 ? -41.824 -15.649 39.235 1.00 34.47 100 SER A C 1
ATOM 749 O O . SER A 1 100 ? -42.300 -16.780 39.160 1.00 34.47 100 SER A O 1
ATOM 751 N N . ALA A 1 101 ? -41.487 -15.102 40.392 1.00 41.88 101 ALA A N 1
ATOM 752 C CA . ALA A 1 101 ? -41.861 -15.617 41.680 1.00 41.88 101 ALA A CA 1
ATOM 753 C C . ALA A 1 101 ? -43.376 -15.458 41.897 1.00 41.88 101 ALA A C 1
ATOM 755 O O . ALA A 1 101 ? -43.953 -14.421 41.593 1.00 41.88 101 ALA A O 1
ATOM 756 N N . ARG A 1 102 ? -43.942 -16.466 42.565 1.00 46.25 102 ARG A N 1
ATOM 757 C CA . ARG A 1 102 ? -45.093 -16.416 43.478 1.00 46.25 102 ARG A CA 1
ATOM 758 C C . ARG A 1 102 ? -46.491 -16.086 42.930 1.00 46.25 102 ARG A C 1
ATOM 760 O O . ARG A 1 102 ? -46.819 -14.975 42.539 1.00 46.25 102 ARG A O 1
ATOM 767 N N . SER A 1 103 ? -47.358 -17.037 43.288 1.00 38.97 103 SER A N 1
ATOM 768 C CA . SER A 1 103 ? -48.743 -16.908 43.759 1.00 38.97 103 SER A CA 1
ATOM 769 C C . SER A 1 103 ? -49.848 -17.107 42.719 1.00 38.97 103 SER A C 1
ATOM 771 O O . SER A 1 103 ? -50.147 -16.237 41.913 1.00 38.97 103 SER A O 1
ATOM 773 N N . ARG A 1 104 ? -50.575 -18.225 42.846 1.00 46.03 104 ARG A N 1
ATOM 774 C CA . ARG A 1 104 ? -51.862 -18.244 43.566 1.00 46.03 104 ARG A CA 1
ATOM 775 C C . ARG A 1 104 ? -52.368 -19.679 43.762 1.00 46.03 104 ARG A C 1
ATOM 777 O O . ARG A 1 104 ? -52.333 -20.498 42.852 1.00 46.03 104 ARG A O 1
ATOM 784 N N . LEU A 1 105 ? -52.793 -19.939 44.999 1.00 45.00 105 LEU A N 1
ATOM 785 C CA . LEU A 1 105 ? -53.484 -21.138 45.472 1.00 45.00 105 LEU A CA 1
ATOM 786 C C . LEU A 1 105 ? -54.690 -21.470 44.590 1.00 45.00 105 LEU A C 1
ATOM 788 O O . LEU A 1 105 ? -55.417 -20.565 44.179 1.00 45.00 105 LEU A O 1
ATOM 792 N N . LYS A 1 106 ? -54.955 -22.763 44.385 1.00 51.97 106 LYS A N 1
ATOM 793 C CA . LYS A 1 106 ? -56.223 -23.221 43.821 1.00 51.97 106 LYS A CA 1
ATOM 794 C C . LYS A 1 106 ? -56.764 -24.400 44.618 1.00 51.97 106 LYS A C 1
ATOM 796 O O . LYS A 1 106 ? -56.115 -25.435 44.676 1.00 51.97 106 LYS A O 1
ATOM 801 N N . LEU A 1 107 ? -57.936 -24.199 45.219 1.00 41.34 107 LEU A N 1
ATOM 802 C CA . LEU A 1 107 ? -58.878 -25.197 45.748 1.00 41.34 107 LEU A CA 1
ATOM 803 C C . LEU A 1 107 ? -60.261 -24.497 45.908 1.00 41.34 107 LEU A C 1
ATOM 805 O O . LEU A 1 107 ? -60.281 -23.267 45.969 1.00 41.34 107 LEU A O 1
ATOM 809 N N . PRO A 1 108 ? -61.400 -25.225 45.929 1.00 54.19 108 PRO A N 1
ATOM 810 C CA . PRO A 1 108 ? -62.328 -25.471 44.804 1.00 54.19 108 PRO A CA 1
ATOM 811 C C . PRO A 1 108 ? -63.701 -24.747 44.983 1.00 54.19 108 PRO A C 1
ATOM 813 O O . PRO A 1 108 ? -63.749 -23.801 45.769 1.00 54.19 108 PRO A O 1
ATOM 816 N N . PRO A 1 109 ? -64.803 -25.105 44.268 1.00 46.00 109 PRO A N 1
ATOM 817 C CA . PRO A 1 109 ? -65.672 -26.181 44.785 1.00 46.00 109 PRO A CA 1
ATOM 818 C C . PRO A 1 109 ? -66.418 -27.066 43.751 1.00 46.00 109 PRO A C 1
ATOM 820 O O . PRO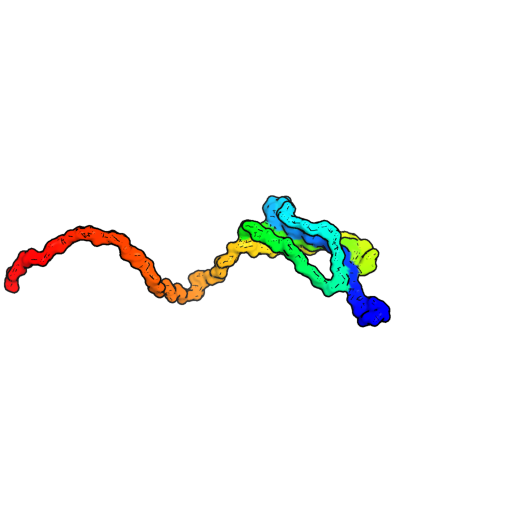 A 1 109 ? -66.474 -26.781 42.558 1.00 46.00 109 PRO A O 1
ATOM 823 N N . ASN A 1 110 ? -66.985 -28.143 44.312 1.00 46.06 110 ASN A N 1
ATOM 824 C CA . ASN A 1 110 ? -67.933 -29.135 43.788 1.00 46.06 110 ASN A CA 1
ATOM 825 C C . ASN A 1 110 ? -69.075 -28.593 42.917 1.00 46.06 110 ASN A C 1
ATOM 827 O O . ASN A 1 110 ? -69.685 -27.576 43.253 1.00 46.06 110 ASN A O 1
ATOM 831 N N . SER A 1 111 ? -69.488 -29.401 41.937 1.00 49.81 111 SER A N 1
ATOM 832 C CA . SER A 1 111 ? -70.891 -29.646 41.559 1.00 49.81 111 SER A CA 1
ATOM 833 C C . SER A 1 111 ? -71.003 -31.030 40.930 1.00 49.81 111 SER A C 1
ATOM 835 O O . SER A 1 111 ? -70.177 -31.311 40.035 1.00 49.81 111 SER A O 1
#

Secondary structure (DSSP, 8-state):
-TTT-PPPB-EEEEEEEEETTEEEEE--SEEESBS---------SSEEEEEEEEEEEETTEEEEEEEEEEEEEES-------TTS--------------------------

Radius of gyration: 30.69 Å; chains: 1; bounding box: 96×41×63 Å

Foldseek 3Di:
DVVPPDDFWKWWKKKFKDDPNDTPDIDDTDIDRPPDDDDPDDDPDFDKMKMKMWTQDTPNHGDDIDMDIDIDGGPPPPPPPPPPDDDDDDDDDDDPDDDDDDDDDDDDDDD